Protein AF-A0AAE1HV75-F1 (afdb_monomer_lite)

Sequence (168 aa):
MDRHIIEKNRYYFLRRKKLTLSFGLISLTLLKSHFPDRKVWIKHWIARRRMQGAHHNLFMELQLEDPMKYRRCLRMNSELFETLVNKVTPLIVKKDTHLRKAISPAERLDRFSFPIYCDEGFPLSQEVLIPYPKDLVRGRVDRRIFNYRLSRPRRCSKNAFGVMANRF

pLDDT: mean 74.05, std 10.38, range [47.38, 88.81]

Structure (mmCIF, N/CA/C/O backbone):
data_AF-A0AAE1HV75-F1
#
_entry.id   AF-A0AAE1HV75-F1
#
loop_
_atom_site.group_PDB
_atom_site.id
_atom_site.type_symbol
_atom_site.label_atom_id
_atom_site.label_alt_id
_atom_site.label_comp_id
_atom_site.label_asym_id
_atom_site.label_entity_id
_atom_site.label_seq_id
_atom_site.pdbx_PDB_ins_code
_atom_site.Cartn_x
_atom_site.Cartn_y
_atom_site.Cartn_z
_atom_site.occupancy
_atom_site.B_iso_or_equiv
_atom_site.auth_seq_id
_atom_site.auth_comp_id
_atom_site.auth_asym_id
_atom_site.auth_atom_id
_atom_site.pdbx_PDB_model_num
ATOM 1 N N . MET A 1 1 ? 46.818 1.874 -68.702 1.00 56.59 1 MET A N 1
ATOM 2 C CA . MET A 1 1 ? 45.487 1.222 -68.697 1.00 56.59 1 MET A CA 1
ATOM 3 C C . MET A 1 1 ? 45.065 0.770 -67.288 1.00 56.59 1 MET A C 1
ATOM 5 O O . MET A 1 1 ? 43.891 0.506 -67.065 1.00 56.59 1 MET A O 1
ATOM 9 N N . ASP A 1 2 ? 45.978 0.783 -66.306 1.00 63.28 2 ASP A N 1
ATOM 10 C CA . ASP A 1 2 ? 45.787 0.132 -64.997 1.00 63.28 2 ASP A CA 1
ATOM 11 C C . ASP A 1 2 ? 45.088 0.958 -63.909 1.00 63.28 2 ASP A C 1
ATOM 13 O O . ASP A 1 2 ? 44.453 0.388 -63.021 1.00 63.28 2 ASP A O 1
ATOM 17 N N . ARG A 1 3 ? 45.125 2.300 -63.967 1.00 62.97 3 ARG A N 1
ATOM 18 C CA . ARG A 1 3 ? 44.500 3.147 -62.924 1.00 62.97 3 ARG A CA 1
ATOM 19 C C . ARG A 1 3 ? 42.986 2.941 -62.811 1.00 62.97 3 ARG A C 1
ATOM 21 O O . ARG A 1 3 ? 42.457 2.875 -61.706 1.00 62.97 3 ARG A O 1
ATOM 28 N N . HIS A 1 4 ? 42.316 2.741 -63.942 1.00 67.62 4 HIS A N 1
ATOM 29 C CA . HIS A 1 4 ? 40.873 2.509 -63.987 1.00 67.62 4 HIS A CA 1
ATOM 30 C C . HIS A 1 4 ? 40.480 1.136 -63.405 1.00 67.62 4 HIS A C 1
ATOM 32 O O . HIS A 1 4 ? 39.425 0.989 -62.789 1.00 67.62 4 HIS A O 1
ATOM 38 N N . ILE A 1 5 ? 4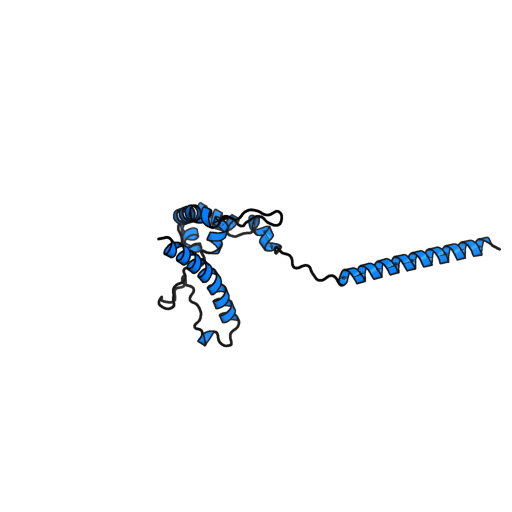1.339 0.120 -63.552 1.00 70.56 5 ILE A N 1
ATOM 39 C CA . ILE A 1 5 ? 41.114 -1.224 -62.996 1.00 70.56 5 ILE A CA 1
ATOM 40 C C . ILE A 1 5 ? 41.275 -1.196 -61.470 1.00 70.56 5 ILE A C 1
ATOM 42 O O . ILE A 1 5 ? 40.456 -1.767 -60.750 1.00 70.56 5 ILE A O 1
ATOM 46 N N . ILE A 1 6 ? 42.280 -0.473 -60.965 1.00 71.50 6 ILE A N 1
ATOM 47 C CA . ILE A 1 6 ? 42.537 -0.328 -59.526 1.00 71.50 6 ILE A CA 1
ATOM 48 C C . ILE A 1 6 ? 41.390 0.421 -58.830 1.00 71.50 6 ILE A C 1
ATOM 50 O O . ILE A 1 6 ? 40.912 -0.029 -57.786 1.00 71.50 6 ILE A O 1
ATOM 54 N N . GLU A 1 7 ? 40.895 1.519 -59.409 1.00 76.06 7 GLU A N 1
ATOM 55 C CA . GLU A 1 7 ? 39.743 2.245 -58.855 1.00 76.06 7 GLU A CA 1
ATOM 56 C C . GLU A 1 7 ? 38.466 1.407 -58.868 1.00 76.06 7 GLU A C 1
ATOM 58 O O . GLU A 1 7 ? 37.745 1.357 -57.868 1.00 76.06 7 GLU A O 1
ATOM 63 N N . LYS A 1 8 ? 38.221 0.678 -59.960 1.00 76.00 8 LYS A N 1
ATOM 64 C CA . LYS A 1 8 ? 37.074 -0.223 -60.084 1.00 76.00 8 LYS A CA 1
ATOM 65 C C . LYS A 1 8 ? 37.143 -1.360 -59.054 1.00 76.00 8 LYS A C 1
ATOM 67 O O . LYS A 1 8 ? 36.150 -1.635 -58.379 1.00 76.00 8 LYS A O 1
ATOM 72 N N . ASN A 1 9 ? 38.319 -1.944 -58.824 1.00 74.75 9 ASN A N 1
ATOM 73 C CA . ASN A 1 9 ? 38.533 -2.951 -57.778 1.00 74.75 9 ASN A CA 1
ATOM 74 C C . ASN A 1 9 ? 38.350 -2.377 -56.364 1.00 74.75 9 ASN A C 1
ATOM 76 O O . ASN A 1 9 ? 37.713 -3.010 -55.518 1.00 74.75 9 ASN A O 1
ATOM 80 N N . ARG A 1 10 ? 38.827 -1.152 -56.107 1.00 75.12 10 ARG A N 1
ATOM 81 C CA . ARG A 1 10 ? 38.618 -0.444 -54.832 1.00 75.12 10 ARG A CA 1
ATOM 82 C C . ARG A 1 10 ? 37.135 -0.147 -54.591 1.00 75.12 10 ARG A C 1
ATOM 84 O O . ARG A 1 10 ? 36.651 -0.337 -53.475 1.00 75.12 10 ARG A O 1
ATOM 91 N N . TYR A 1 11 ? 36.403 0.244 -55.632 1.00 79.00 11 TYR A N 1
ATOM 92 C CA . TYR A 1 11 ? 34.954 0.440 -55.592 1.00 79.00 11 TYR A CA 1
ATOM 93 C C . TYR A 1 11 ? 34.211 -0.859 -55.243 1.00 79.00 11 TYR A C 1
ATOM 95 O O . TYR A 1 11 ? 33.408 -0.873 -54.305 1.00 79.00 11 TYR A O 1
ATOM 103 N N . TYR A 1 12 ? 34.513 -1.974 -55.920 1.00 78.12 12 TYR A N 1
ATOM 104 C CA . TYR A 1 12 ? 33.886 -3.268 -55.620 1.00 78.12 12 TYR A CA 1
ATOM 105 C C . TYR A 1 12 ? 34.234 -3.782 -54.217 1.00 78.12 12 TYR A C 1
ATOM 107 O O . TYR A 1 12 ? 33.363 -4.311 -53.521 1.00 78.12 12 TYR A O 1
ATOM 115 N N . PHE A 1 13 ? 35.466 -3.566 -53.754 1.00 79.81 13 PHE A N 1
ATOM 116 C CA . PHE A 1 13 ? 35.891 -3.914 -52.399 1.00 79.81 13 PHE A CA 1
ATOM 117 C C . PHE A 1 13 ? 35.137 -3.114 -51.325 1.00 79.81 13 PHE A C 1
ATOM 119 O O . PHE A 1 13 ? 34.623 -3.687 -50.360 1.00 79.81 13 PHE A O 1
ATOM 126 N N . LEU A 1 14 ? 35.001 -1.797 -51.513 1.00 76.88 14 LEU A N 1
ATOM 127 C CA . LEU A 1 14 ? 34.231 -0.928 -50.617 1.00 76.88 14 LEU A CA 1
ATOM 128 C C . LEU A 1 14 ? 32.737 -1.288 -50.618 1.00 76.88 14 LEU A C 1
ATOM 130 O O . LEU A 1 14 ? 32.114 -1.308 -49.556 1.00 76.88 14 LEU A O 1
ATOM 134 N N . ARG A 1 15 ? 32.162 -1.633 -51.778 1.00 78.31 15 ARG A N 1
ATOM 135 C CA . ARG A 1 15 ? 30.768 -2.092 -51.896 1.00 78.31 15 ARG A CA 1
ATOM 136 C C . ARG A 1 15 ? 30.538 -3.409 -51.150 1.00 78.31 15 ARG A C 1
ATOM 138 O O . ARG A 1 15 ? 29.561 -3.514 -50.414 1.00 78.31 15 ARG A O 1
ATOM 145 N N . ARG A 1 16 ? 31.456 -4.378 -51.263 1.00 77.19 16 ARG A N 1
ATOM 146 C CA . ARG A 1 16 ? 31.383 -5.660 -50.539 1.00 77.19 16 ARG A CA 1
ATOM 147 C C . ARG A 1 16 ? 31.492 -5.468 -49.024 1.00 77.19 16 ARG A C 1
ATOM 149 O O . ARG A 1 16 ? 30.685 -6.042 -48.304 1.00 77.19 16 ARG A O 1
ATOM 156 N N . LYS A 1 17 ? 32.393 -4.597 -48.544 1.00 76.88 17 LYS A N 1
ATOM 157 C CA . LYS A 1 17 ? 32.494 -4.240 -47.113 1.00 76.88 17 LYS A CA 1
ATOM 158 C C . LYS A 1 17 ? 31.221 -3.581 -46.569 1.00 76.88 17 LYS A C 1
ATOM 160 O O . LYS A 1 17 ? 30.788 -3.900 -45.464 1.00 76.88 17 LYS A O 1
ATOM 165 N N . LYS A 1 18 ? 30.594 -2.686 -47.342 1.00 80.06 18 LYS A N 1
ATOM 166 C CA . LYS A 1 18 ? 29.307 -2.066 -46.975 1.00 80.06 18 LYS A CA 1
ATOM 167 C C . LYS A 1 18 ? 28.161 -3.086 -46.951 1.00 80.06 18 LYS A C 1
ATOM 169 O O . LYS A 1 18 ? 27.320 -3.039 -46.056 1.00 80.06 18 LYS A O 1
ATOM 174 N N . LEU A 1 19 ? 28.149 -4.037 -47.886 1.00 80.25 19 LEU A N 1
ATOM 175 C CA . LEU A 1 19 ? 27.172 -5.133 -47.921 1.00 80.25 19 LEU A CA 1
ATOM 176 C C . LEU A 1 19 ? 27.327 -6.084 -46.727 1.00 80.25 19 LEU A C 1
ATOM 178 O O . LEU A 1 19 ? 26.338 -6.429 -46.093 1.00 80.25 19 LEU A O 1
ATOM 182 N N . THR A 1 20 ? 28.553 -6.451 -46.352 1.00 80.44 20 THR A N 1
ATOM 183 C CA . THR A 1 20 ? 28.782 -7.299 -45.170 1.00 80.44 20 THR A CA 1
ATOM 184 C C . THR A 1 20 ? 28.429 -6.582 -43.867 1.00 80.44 20 THR A C 1
ATOM 186 O O . THR A 1 20 ? 27.860 -7.197 -42.971 1.00 80.44 20 THR A O 1
ATOM 189 N N . LEU A 1 21 ? 28.710 -5.275 -43.765 1.00 84.94 21 LEU A N 1
ATOM 190 C CA . LEU A 1 21 ? 28.315 -4.458 -42.610 1.00 84.94 21 LEU A CA 1
ATOM 191 C C . LEU A 1 21 ? 26.793 -4.329 -42.492 1.00 84.94 21 LEU A C 1
ATOM 193 O O . LEU A 1 21 ? 26.246 -4.510 -41.408 1.00 84.94 21 LEU A O 1
ATOM 197 N 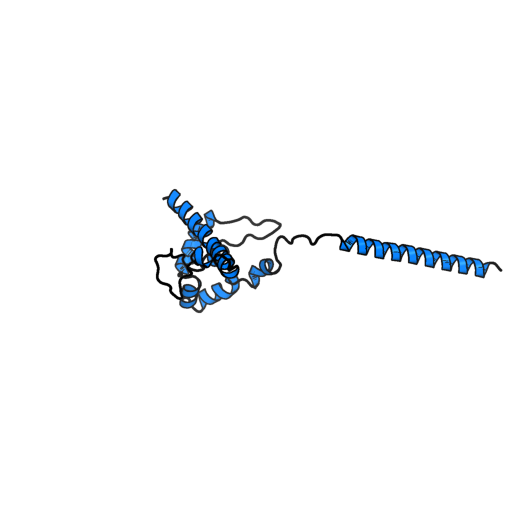N . SER A 1 22 ? 26.102 -4.052 -43.600 1.00 83.12 22 SER A N 1
ATOM 198 C CA . SER A 1 22 ? 24.635 -3.962 -43.610 1.00 83.12 22 SER A CA 1
ATOM 199 C C . SER A 1 22 ? 23.973 -5.306 -43.308 1.00 83.12 22 SER A C 1
ATOM 201 O O . SER A 1 22 ? 23.056 -5.346 -42.493 1.00 83.12 22 SER A O 1
ATOM 203 N N . PHE A 1 23 ? 24.480 -6.412 -43.858 1.00 88.69 23 PHE A N 1
ATOM 204 C CA . PHE A 1 23 ? 24.009 -7.755 -43.514 1.00 88.69 23 PHE A CA 1
ATOM 205 C C . PHE A 1 23 ? 24.226 -8.075 -42.028 1.00 88.69 23 PHE A C 1
ATOM 207 O O . PHE A 1 23 ? 23.319 -8.577 -41.371 1.00 88.69 23 PHE A O 1
ATOM 214 N N . GLY A 1 24 ? 25.383 -7.708 -41.467 1.00 85.06 24 GLY A N 1
ATOM 215 C CA . GLY A 1 24 ? 25.659 -7.845 -40.036 1.00 85.06 24 GLY A CA 1
ATOM 216 C C . GLY A 1 24 ? 24.675 -7.060 -39.162 1.00 85.06 24 GLY A C 1
ATOM 217 O O . GLY A 1 24 ? 24.154 -7.607 -38.194 1.00 85.06 24 GLY A O 1
ATOM 218 N N . LEU A 1 25 ? 24.355 -5.814 -39.528 1.00 84.50 25 LEU A N 1
ATOM 219 C CA . LEU A 1 25 ? 23.366 -4.986 -38.823 1.00 84.50 25 LEU A CA 1
ATOM 220 C C . LEU A 1 25 ? 21.949 -5.577 -38.896 1.00 84.50 25 LEU A C 1
ATOM 222 O O . LEU A 1 25 ? 21.236 -5.612 -37.890 1.00 84.50 25 LEU A O 1
ATOM 226 N N . ILE A 1 26 ? 21.547 -6.086 -40.063 1.00 85.00 26 ILE A N 1
ATOM 227 C CA . ILE A 1 26 ? 20.255 -6.761 -40.247 1.00 85.00 26 ILE A CA 1
ATOM 228 C C . ILE A 1 26 ? 20.206 -8.043 -39.404 1.00 85.00 26 ILE A C 1
ATOM 230 O O . ILE A 1 26 ? 19.250 -8.270 -38.670 1.00 85.00 26 ILE A O 1
ATOM 234 N N . SER A 1 27 ? 21.270 -8.845 -39.404 1.00 80.38 27 SER A N 1
ATOM 235 C CA . SER A 1 27 ? 21.332 -10.069 -38.602 1.00 80.38 27 SER A CA 1
ATOM 236 C C . SER A 1 27 ? 21.290 -9.779 -37.095 1.00 80.38 27 SER A C 1
ATOM 238 O O . SER A 1 27 ? 20.639 -10.509 -36.351 1.00 80.38 27 SER A O 1
ATOM 240 N N . LEU A 1 28 ? 21.925 -8.693 -36.636 1.00 79.25 28 LEU A N 1
ATO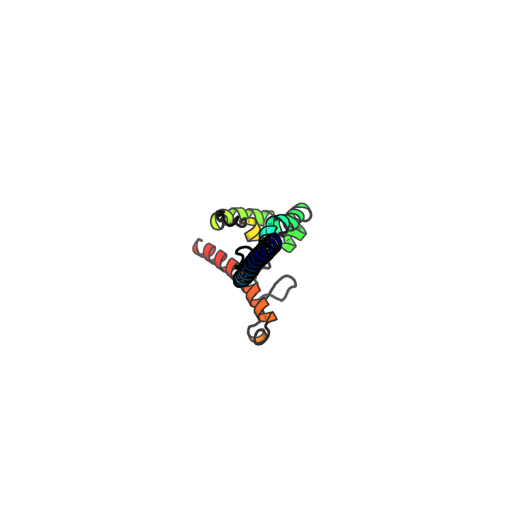M 241 C CA . LEU A 1 28 ? 21.924 -8.280 -35.227 1.00 79.25 28 LEU A CA 1
ATOM 242 C C . LEU A 1 28 ? 20.545 -7.783 -34.765 1.00 79.25 28 LEU A C 1
ATOM 244 O O . LEU A 1 28 ? 20.126 -8.048 -33.637 1.00 79.25 28 LEU A O 1
ATOM 248 N N . THR A 1 29 ? 19.834 -7.058 -35.631 1.00 78.50 29 THR A N 1
ATOM 249 C CA . THR A 1 29 ? 18.472 -6.575 -35.349 1.00 78.50 29 THR A CA 1
ATOM 250 C C . THR A 1 29 ? 17.461 -7.722 -35.319 1.00 78.50 29 THR A C 1
ATOM 252 O O . THR A 1 29 ? 16.636 -7.759 -34.406 1.00 78.50 29 THR A O 1
ATOM 255 N N . LEU A 1 30 ? 17.593 -8.704 -36.219 1.00 78.62 30 LEU A N 1
ATOM 256 C CA . LEU A 1 30 ? 16.805 -9.944 -36.205 1.00 78.62 30 LEU A CA 1
ATOM 257 C C . LEU A 1 30 ? 17.068 -10.794 -34.951 1.00 78.62 30 LEU A C 1
ATOM 259 O O . LEU A 1 30 ? 16.137 -11.322 -34.350 1.00 78.62 30 LEU A O 1
ATOM 263 N N . LEU A 1 31 ? 18.321 -10.882 -34.492 1.00 72.12 31 LEU A N 1
ATOM 264 C CA . LEU A 1 31 ? 18.658 -11.576 -33.242 1.00 72.12 31 LEU A CA 1
ATOM 265 C C . LEU A 1 31 ? 18.062 -10.878 -32.012 1.00 72.12 31 LEU A C 1
ATOM 267 O O . LEU A 1 31 ? 17.651 -11.534 -31.056 1.00 72.12 31 LEU A O 1
ATOM 271 N N . LYS A 1 32 ? 17.981 -9.542 -32.033 1.00 65.00 32 LYS A N 1
ATOM 272 C CA . LYS A 1 32 ? 17.442 -8.755 -30.919 1.00 65.00 32 LYS A CA 1
ATOM 273 C C . LYS A 1 32 ? 15.917 -8.856 -30.793 1.00 65.00 32 LYS A C 1
ATOM 275 O O . LYS A 1 32 ? 15.416 -8.750 -29.675 1.00 65.00 32 LYS A O 1
ATOM 280 N N . SER A 1 33 ? 15.185 -9.093 -31.886 1.00 61.19 33 SER A N 1
ATOM 281 C CA . SER A 1 33 ? 13.718 -9.227 -31.849 1.00 61.19 33 SER A CA 1
ATOM 282 C C . SER A 1 33 ? 13.239 -10.521 -31.184 1.00 61.19 33 SER A C 1
ATOM 284 O O . SER A 1 33 ? 12.077 -10.611 -30.802 1.00 61.19 33 SER A O 1
ATOM 286 N N . HIS A 1 34 ? 14.119 -11.516 -31.034 1.00 58.59 34 HIS A N 1
ATOM 287 C CA . HIS A 1 34 ? 13.786 -12.819 -30.459 1.00 58.59 34 HIS A CA 1
ATOM 288 C C . HIS A 1 34 ? 13.987 -12.914 -28.939 1.00 58.59 34 HIS A C 1
ATOM 290 O O . HIS A 1 34 ? 13.696 -13.961 -28.356 1.00 58.59 34 HIS A O 1
ATOM 296 N N . PHE A 1 35 ? 14.457 -11.853 -28.268 1.00 57.41 35 PHE A N 1
ATOM 297 C CA . PHE A 1 35 ? 14.523 -11.862 -26.808 1.00 57.41 35 PHE A CA 1
ATOM 298 C C . PHE A 1 35 ? 13.124 -11.636 -26.224 1.00 57.41 35 PHE A C 1
ATOM 300 O O . PHE A 1 35 ? 12.544 -10.575 -26.452 1.00 57.41 35 PHE A O 1
ATOM 307 N N . PRO A 1 36 ? 12.577 -12.591 -25.451 1.00 63.56 36 PRO A N 1
ATOM 308 C CA . PRO A 1 36 ? 11.274 -12.417 -24.830 1.00 63.56 36 PRO A CA 1
ATOM 309 C C . PRO A 1 36 ? 11.295 -11.210 -23.891 1.00 63.56 36 PRO A C 1
ATOM 311 O O . PRO A 1 36 ? 12.264 -11.008 -23.148 1.00 63.56 36 PRO A O 1
ATOM 314 N N . ASP A 1 37 ? 10.205 -10.438 -23.897 1.00 67.94 37 ASP A N 1
ATOM 315 C CA . ASP A 1 37 ? 10.018 -9.314 -22.985 1.00 67.94 37 ASP A CA 1
ATOM 316 C C . ASP A 1 37 ? 10.280 -9.769 -21.550 1.00 67.94 37 ASP A C 1
ATOM 318 O O . ASP A 1 37 ? 9.557 -10.593 -20.973 1.00 67.94 37 ASP A O 1
ATOM 322 N N . ARG A 1 38 ? 11.350 -9.239 -20.950 1.00 65.50 38 ARG A N 1
ATOM 323 C CA . ARG A 1 38 ? 11.682 -9.561 -19.566 1.00 65.50 38 ARG A CA 1
ATOM 324 C C . ARG A 1 38 ? 10.514 -9.113 -18.694 1.00 65.50 38 ARG A C 1
ATOM 326 O O . ARG A 1 38 ? 10.150 -7.936 -18.676 1.00 65.50 38 ARG A O 1
ATOM 333 N N . LYS A 1 39 ? 9.925 -10.048 -17.940 1.00 71.75 39 LYS A N 1
ATOM 334 C CA . LYS A 1 39 ? 8.862 -9.740 -16.974 1.00 71.75 39 LYS A CA 1
ATOM 335 C C . LYS A 1 39 ? 9.399 -8.729 -15.961 1.00 71.75 39 LYS A C 1
ATOM 337 O O . LYS A 1 39 ? 10.162 -9.079 -15.066 1.00 71.75 39 LYS A O 1
ATOM 342 N N . VAL A 1 40 ? 8.996 -7.469 -16.106 1.00 74.44 40 VAL A N 1
ATOM 343 C CA . VAL A 1 40 ? 9.412 -6.400 -15.194 1.00 74.44 40 VAL A CA 1
ATOM 344 C C . VAL A 1 40 ? 8.909 -6.713 -13.780 1.00 74.44 40 VAL A C 1
ATOM 346 O O . VAL A 1 40 ? 7.700 -6.852 -13.571 1.00 74.44 40 VAL A O 1
ATOM 349 N N . TRP A 1 41 ? 9.837 -6.811 -12.820 1.00 71.88 41 TRP A N 1
ATOM 350 C CA . TRP A 1 41 ? 9.562 -7.135 -11.410 1.00 71.88 41 TRP A CA 1
ATOM 351 C C . TRP A 1 41 ? 8.663 -6.092 -10.729 1.00 71.88 41 TRP A C 1
ATOM 353 O O . TRP A 1 41 ? 7.772 -6.436 -9.952 1.00 71.88 41 TRP A O 1
ATOM 363 N N . ILE A 1 42 ? 8.856 -4.808 -11.053 1.00 75.06 42 ILE A N 1
ATOM 364 C CA . ILE A 1 42 ? 8.025 -3.692 -10.582 1.00 75.06 42 ILE A CA 1
ATOM 365 C C . ILE A 1 42 ? 7.376 -3.030 -11.787 1.00 75.06 42 ILE A C 1
ATOM 367 O O . ILE A 1 42 ? 8.053 -2.504 -12.661 1.00 75.06 42 ILE A O 1
ATOM 371 N N . LYS A 1 43 ? 6.046 -3.004 -11.828 1.00 82.12 43 LYS A N 1
ATOM 372 C CA . LYS A 1 43 ? 5.330 -2.242 -12.855 1.00 82.12 43 LYS A CA 1
ATOM 373 C C . LYS A 1 43 ? 5.602 -0.744 -12.673 1.00 82.12 43 LYS A C 1
ATOM 375 O O . LYS A 1 43 ? 5.582 -0.262 -11.545 1.00 82.12 43 LYS A O 1
ATOM 380 N N . HIS A 1 44 ? 5.787 -0.003 -13.765 1.00 81.81 44 HIS A N 1
ATOM 381 C CA . HIS A 1 44 ? 6.124 1.429 -13.742 1.00 81.81 44 HIS A CA 1
ATOM 382 C C . HIS A 1 44 ? 5.209 2.271 -12.832 1.00 81.81 44 HIS A C 1
ATOM 384 O O . HIS A 1 44 ? 5.689 3.103 -12.070 1.00 81.81 44 HIS A O 1
ATOM 390 N N . TRP A 1 45 ? 3.899 2.006 -12.827 1.00 79.06 45 TRP A N 1
ATOM 391 C CA . TRP A 1 45 ? 2.956 2.715 -11.953 1.00 79.06 45 TRP A CA 1
ATOM 392 C C . TRP A 1 45 ? 3.167 2.417 -10.455 1.00 79.06 45 TRP A C 1
ATOM 394 O O . TRP A 1 45 ? 2.966 3.295 -9.625 1.00 79.06 45 TRP A O 1
ATOM 404 N N . ILE A 1 46 ? 3.637 1.214 -10.095 1.00 77.81 46 ILE A N 1
ATOM 405 C CA . ILE A 1 46 ? 3.993 0.857 -8.709 1.00 77.81 46 ILE A CA 1
ATOM 406 C C . ILE A 1 46 ? 5.274 1.583 -8.291 1.00 77.81 46 ILE A C 1
ATOM 408 O O . ILE A 1 46 ? 5.398 1.974 -7.133 1.00 77.81 46 ILE A O 1
ATOM 412 N N . ALA A 1 47 ? 6.219 1.783 -9.213 1.00 80.19 47 ALA A N 1
ATOM 413 C CA . ALA A 1 47 ? 7.433 2.551 -8.935 1.00 80.19 47 ALA A CA 1
ATOM 414 C C . ALA A 1 47 ? 7.110 4.022 -8.609 1.00 80.19 47 ALA A C 1
ATOM 416 O O . ALA A 1 47 ? 7.737 4.607 -7.731 1.00 80.19 47 ALA A O 1
ATOM 417 N N . ARG A 1 48 ? 6.067 4.588 -9.236 1.00 83.75 48 ARG A N 1
ATOM 418 C CA . ARG A 1 48 ? 5.581 5.955 -8.976 1.00 83.75 48 ARG A CA 1
ATOM 419 C C . ARG A 1 48 ? 4.706 6.097 -7.723 1.00 83.75 48 ARG A C 1
ATOM 421 O O . ARG A 1 48 ? 4.252 7.202 -7.440 1.00 83.75 48 ARG A O 1
ATOM 428 N N . ARG A 1 49 ? 4.491 5.035 -6.931 1.00 83.00 49 ARG A N 1
ATOM 429 C CA . ARG A 1 49 ? 3.573 5.045 -5.769 1.00 83.00 49 ARG A CA 1
ATOM 430 C C . ARG A 1 49 ? 3.876 6.113 -4.713 1.00 83.00 49 ARG A C 1
ATOM 432 O O . ARG A 1 49 ? 2.971 6.527 -4.009 1.00 83.00 49 ARG A O 1
ATOM 439 N N . ARG A 1 50 ? 5.131 6.554 -4.590 1.00 80.19 50 ARG A N 1
ATOM 440 C CA . ARG A 1 50 ? 5.506 7.605 -3.631 1.00 80.19 50 ARG A CA 1
ATOM 441 C C . ARG A 1 50 ? 4.999 8.987 -4.053 1.00 80.19 50 ARG A C 1
ATOM 443 O O . ARG A 1 50 ? 4.701 9.794 -3.196 1.00 80.19 50 ARG A O 1
ATOM 450 N N . MET A 1 51 ? 4.911 9.229 -5.361 1.00 79.75 51 MET A N 1
ATOM 451 C CA . MET A 1 51 ? 4.484 10.510 -5.938 1.00 79.75 51 MET A CA 1
ATOM 452 C C . MET A 1 51 ? 2.999 10.517 -6.319 1.00 79.75 51 MET A C 1
ATOM 454 O O . MET A 1 51 ? 2.380 11.567 -6.397 1.00 79.75 51 MET A O 1
ATOM 458 N N . GLN A 1 52 ? 2.444 9.349 -6.655 1.00 79.00 52 GLN A N 1
ATOM 459 C CA . GLN A 1 52 ? 1.096 9.204 -7.225 1.00 79.00 52 GLN A CA 1
ATOM 460 C C . GLN A 1 52 ? 0.199 8.261 -6.409 1.00 79.00 52 GLN A C 1
ATOM 462 O O . GLN A 1 52 ? -0.871 7.867 -6.865 1.00 79.00 52 GLN A O 1
ATOM 467 N N . GLY A 1 53 ? 0.656 7.801 -5.244 1.00 77.69 53 GLY A N 1
ATOM 468 C CA . GLY A 1 53 ? -0.099 6.874 -4.409 1.00 77.69 53 GLY A CA 1
ATOM 469 C C . GLY A 1 53 ? -1.116 7.596 -3.537 1.00 77.69 53 GLY A C 1
ATOM 470 O O . GLY A 1 53 ? -0.825 8.651 -2.986 1.00 77.69 53 GLY A O 1
ATOM 471 N N . ALA A 1 54 ? -2.280 6.972 -3.344 1.00 74.94 54 ALA A N 1
ATOM 472 C CA . ALA A 1 54 ? -3.347 7.514 -2.504 1.00 74.94 54 ALA A CA 1
ATOM 473 C C . ALA A 1 54 ? -2.892 7.822 -1.067 1.00 74.94 54 ALA A C 1
ATOM 475 O O . ALA A 1 54 ? -3.318 8.822 -0.517 1.00 74.94 54 ALA A O 1
ATOM 476 N N . HIS A 1 55 ? -1.994 7.014 -0.489 1.00 77.31 55 HIS A N 1
ATOM 477 C CA . HIS A 1 55 ? -1.453 7.266 0.852 1.00 77.31 55 HIS A CA 1
ATOM 478 C C . HIS A 1 55 ? -0.721 8.604 0.945 1.00 77.31 55 HIS A C 1
ATOM 480 O O . HIS A 1 55 ? -1.076 9.437 1.763 1.00 77.31 55 HIS A O 1
ATOM 486 N N . HIS A 1 56 ? 0.268 8.822 0.077 1.00 77.44 56 HIS A N 1
ATOM 487 C CA . HIS A 1 56 ? 1.146 9.989 0.162 1.00 77.44 56 HIS A CA 1
ATOM 488 C C . HIS A 1 56 ? 0.486 11.288 -0.320 1.00 77.44 56 HIS A C 1
ATOM 490 O O . HIS A 1 56 ? 0.968 12.353 0.040 1.00 77.44 56 HIS A O 1
ATOM 496 N N . ASN A 1 57 ? -0.588 11.191 -1.110 1.00 83.19 57 ASN A N 1
ATOM 497 C CA . ASN A 1 57 ? -1.305 12.350 -1.637 1.00 83.19 57 ASN A CA 1
ATOM 498 C C . ASN A 1 57 ? -2.638 12.503 -0.888 1.00 83.19 57 ASN A C 1
ATOM 500 O O . ASN A 1 57 ? -2.735 13.224 0.096 1.00 83.19 57 ASN A O 1
ATOM 504 N N . LEU A 1 58 ? -3.637 11.712 -1.286 1.00 79.81 58 LEU A N 1
ATOM 505 C CA . LEU A 1 58 ? -5.017 11.842 -0.824 1.00 79.81 58 LEU A CA 1
ATOM 506 C C . LEU A 1 58 ? -5.188 11.648 0.690 1.00 79.81 58 LEU A C 1
ATOM 508 O O . LEU A 1 58 ? -5.922 12.402 1.313 1.00 79.81 58 LEU A O 1
ATOM 512 N N . PHE A 1 59 ? -4.580 10.627 1.297 1.00 79.31 59 PHE A N 1
ATOM 513 C CA . PHE A 1 59 ? -4.826 10.333 2.713 1.00 79.31 59 PHE A CA 1
ATOM 514 C C . PHE A 1 59 ? -4.114 11.303 3.653 1.00 79.31 59 PHE A C 1
ATOM 516 O O . PHE A 1 59 ? -4.702 11.663 4.668 1.00 79.31 59 PHE A O 1
ATOM 523 N N . MET A 1 60 ? -2.918 11.778 3.296 1.00 80.25 60 MET A N 1
ATOM 524 C CA . MET A 1 60 ? -2.240 12.842 4.045 1.00 80.25 60 MET A CA 1
ATOM 525 C C . MET A 1 60 ? -3.018 14.161 3.977 1.00 80.25 60 MET A C 1
ATOM 527 O O . MET A 1 60 ? -3.217 14.801 5.005 1.00 80.25 60 MET A O 1
ATOM 531 N N . GLU A 1 61 ? -3.502 14.540 2.790 1.00 83.69 61 GLU A N 1
ATOM 532 C CA . GLU A 1 61 ? -4.329 15.741 2.605 1.00 83.69 61 GLU A CA 1
ATOM 533 C C . GLU A 1 61 ? -5.644 15.634 3.388 1.00 83.69 61 GLU A C 1
ATOM 535 O O . GLU A 1 61 ? -5.981 16.522 4.165 1.00 83.69 61 GLU A O 1
ATOM 540 N N . LEU A 1 62 ? -6.348 14.500 3.279 1.00 82.44 62 LEU A N 1
ATOM 541 C CA . LEU A 1 62 ? -7.596 14.271 4.012 1.00 82.44 62 LEU A CA 1
ATOM 542 C C . LEU A 1 62 ? -7.401 14.259 5.531 1.00 82.44 62 LEU A C 1
ATOM 544 O O . LEU A 1 62 ? -8.292 14.699 6.249 1.00 82.44 62 LEU A O 1
ATOM 548 N N . GLN A 1 63 ? -6.269 13.761 6.034 1.00 81.81 63 GLN A N 1
ATOM 549 C CA . GLN A 1 63 ? -5.989 13.770 7.471 1.00 81.81 63 GLN A CA 1
ATOM 550 C C . GLN A 1 63 ? -5.872 15.201 8.021 1.00 81.81 63 GLN A C 1
ATOM 552 O O . GLN A 1 63 ? -6.238 15.430 9.173 1.00 81.81 63 GLN A O 1
ATOM 557 N N . LEU A 1 64 ? -5.386 16.144 7.209 1.00 82.25 64 LEU A N 1
ATOM 558 C CA . LEU A 1 64 ? -5.185 17.542 7.595 1.00 82.25 64 LEU A CA 1
ATOM 559 C C . LEU A 1 64 ? -6.422 18.414 7.342 1.00 82.25 64 LEU A C 1
ATOM 561 O O . LEU A 1 64 ? -6.762 19.237 8.186 1.00 82.25 64 LEU A O 1
ATOM 565 N N . GLU A 1 65 ? -7.088 18.245 6.199 1.00 85.19 65 GLU A N 1
ATOM 566 C CA . GLU A 1 65 ? -8.187 19.121 5.774 1.00 85.19 65 GLU A CA 1
ATOM 567 C C . GLU A 1 65 ? -9.566 18.657 6.261 1.00 85.19 65 GLU A C 1
ATOM 569 O O . GLU A 1 65 ? -10.403 19.486 6.615 1.00 85.19 65 GLU A O 1
ATOM 574 N N . ASP A 1 66 ? -9.832 17.345 6.271 1.00 83.31 66 ASP A N 1
ATOM 575 C CA . ASP A 1 66 ? -11.156 16.802 6.600 1.00 83.31 66 ASP A CA 1
ATOM 576 C C . ASP A 1 66 ? -11.062 15.422 7.286 1.00 83.31 66 ASP A C 1
ATOM 578 O O . ASP A 1 66 ? -11.219 14.365 6.649 1.00 83.31 66 ASP A O 1
ATOM 582 N N . PRO A 1 67 ? -10.879 15.410 8.620 1.00 81.19 67 PRO A N 1
ATOM 583 C CA . PRO A 1 67 ? -10.812 14.182 9.408 1.00 81.19 67 PRO A CA 1
ATOM 584 C C . PRO A 1 67 ? -12.069 13.307 9.293 1.00 81.19 67 PRO A C 1
ATOM 586 O O . PRO A 1 67 ? -11.996 12.083 9.430 1.00 81.19 67 PRO A O 1
ATOM 589 N N . MET A 1 68 ? -13.236 13.897 9.008 1.00 75.12 68 MET A N 1
ATOM 590 C CA . MET A 1 68 ? -14.491 13.154 8.864 1.00 75.12 68 MET A CA 1
ATOM 591 C C . MET A 1 68 ? -14.536 12.396 7.540 1.00 75.12 68 MET A C 1
ATOM 593 O O . MET A 1 68 ? -14.980 11.244 7.487 1.00 75.12 68 MET A O 1
ATOM 597 N N . LYS A 1 69 ? -14.021 12.995 6.467 1.00 75.06 69 LYS A N 1
ATOM 598 C CA . LYS A 1 69 ? -13.873 12.337 5.168 1.00 75.06 69 LYS A CA 1
ATOM 599 C C . LYS A 1 69 ? -12.743 11.315 5.177 1.00 75.06 69 LYS A C 1
ATOM 601 O O . LYS A 1 69 ? -12.940 10.225 4.641 1.00 75.06 69 LYS A O 1
ATOM 606 N N . TYR A 1 70 ? -11.640 11.586 5.878 1.00 75.19 70 TYR A N 1
ATOM 607 C CA . TYR A 1 70 ? -10.619 10.580 6.189 1.00 75.19 70 TYR A CA 1
ATOM 608 C C . TYR A 1 70 ? -11.242 9.363 6.890 1.00 75.19 70 TYR A C 1
ATOM 610 O O . TYR A 1 70 ? -11.115 8.229 6.414 1.00 75.19 70 TYR A O 1
ATOM 618 N N . ARG A 1 71 ? -12.026 9.601 7.953 1.00 72.62 71 ARG A N 1
ATOM 619 C CA . ARG A 1 71 ? -12.753 8.555 8.683 1.00 72.62 71 ARG A CA 1
ATOM 620 C C . ARG A 1 71 ? -13.741 7.812 7.793 1.00 72.62 71 ARG A C 1
ATOM 622 O O . ARG A 1 71 ? -13.876 6.605 7.940 1.00 72.62 71 ARG A O 1
ATOM 629 N N . ARG A 1 72 ? -14.415 8.474 6.854 1.00 69.81 72 ARG A N 1
ATOM 630 C CA . ARG A 1 72 ? -15.323 7.809 5.905 1.00 69.81 72 ARG A CA 1
ATOM 631 C C . ARG A 1 72 ? -14.565 6.931 4.903 1.00 69.81 72 ARG A C 1
ATOM 633 O O . ARG A 1 72 ? -15.019 5.831 4.593 1.00 69.81 72 ARG A O 1
ATOM 640 N N . CYS A 1 73 ? -13.413 7.394 4.422 1.00 65.69 73 CYS A N 1
ATOM 641 C CA . CYS A 1 73 ? -12.580 6.674 3.461 1.00 65.69 73 CYS A CA 1
ATOM 642 C C . CYS A 1 73 ? -11.899 5.442 4.071 1.00 65.69 73 CYS A C 1
ATOM 644 O O . CYS A 1 73 ? -11.955 4.366 3.478 1.00 65.69 73 CYS A O 1
ATOM 646 N N . LEU A 1 74 ? -11.279 5.585 5.245 1.00 68.75 74 LEU A N 1
ATOM 647 C CA . LEU A 1 74 ? -10.525 4.512 5.906 1.00 68.75 74 LEU A CA 1
ATOM 648 C C . LEU A 1 74 ? -11.333 3.769 6.977 1.00 68.75 74 LEU A C 1
ATOM 650 O O . LEU A 1 74 ? -10.854 2.770 7.511 1.00 68.75 74 LEU A O 1
ATOM 654 N N . ARG A 1 75 ? -12.556 4.230 7.279 1.00 67.19 75 ARG A N 1
ATOM 655 C CA . ARG A 1 75 ? -13.464 3.694 8.318 1.00 67.19 75 ARG A CA 1
ATOM 656 C C . ARG A 1 75 ? -12.858 3.669 9.720 1.00 67.19 75 ARG A C 1
ATOM 658 O O . ARG A 1 75 ? -13.283 2.898 10.575 1.00 67.19 75 ARG A O 1
ATOM 665 N N . MET A 1 76 ? -11.870 4.524 9.956 1.00 71.00 76 MET A N 1
ATOM 666 C CA . MET A 1 76 ? -11.067 4.565 11.170 1.00 71.00 76 MET A CA 1
ATOM 667 C C . MET A 1 76 ? -10.667 6.010 11.466 1.00 71.00 76 MET A C 1
ATOM 669 O O . MET A 1 76 ? -10.483 6.798 10.542 1.00 71.00 76 MET A O 1
ATOM 673 N N . ASN A 1 77 ? -10.575 6.373 12.748 1.00 78.88 77 ASN A N 1
ATOM 674 C CA . ASN A 1 77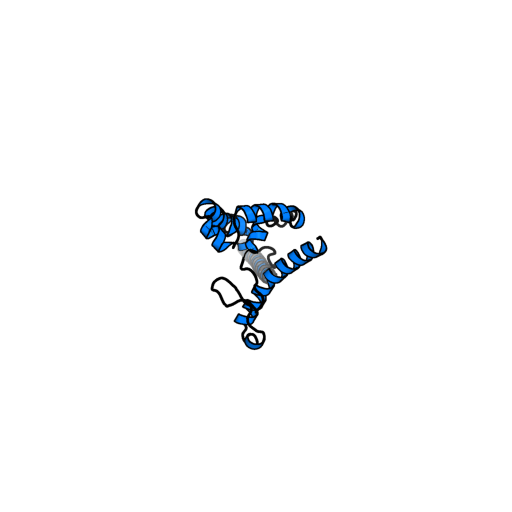 ? -10.046 7.686 13.121 1.00 78.88 77 ASN A CA 1
ATOM 675 C C . ASN A 1 77 ? -8.536 7.745 12.844 1.00 78.88 77 ASN A C 1
ATOM 677 O O . ASN A 1 77 ? -7.871 6.714 12.951 1.00 78.88 77 ASN A O 1
ATOM 681 N N . SER A 1 78 ? -7.995 8.929 12.560 1.00 81.62 78 SER A N 1
ATOM 682 C CA . SER A 1 78 ? -6.552 9.142 12.368 1.00 81.62 78 SER A CA 1
ATOM 683 C C . SER A 1 78 ? -5.739 8.659 13.573 1.00 81.62 78 SER A C 1
ATOM 685 O O . SER A 1 78 ? -4.785 7.903 13.424 1.00 81.62 78 SER A O 1
ATOM 687 N N . GLU A 1 79 ? -6.198 8.974 14.780 1.00 83.19 79 GLU A N 1
ATOM 688 C CA . GLU A 1 79 ? -5.561 8.553 16.034 1.00 83.19 79 GLU A CA 1
ATOM 689 C C . GLU A 1 79 ? -5.541 7.023 16.211 1.00 83.19 79 GLU A C 1
ATOM 691 O O . GLU A 1 79 ? -4.544 6.421 16.627 1.00 83.19 79 GLU A O 1
ATOM 696 N N . LEU A 1 80 ? -6.643 6.357 15.846 1.00 80.44 80 LEU A N 1
ATOM 697 C CA . LEU A 1 80 ? -6.744 4.901 15.937 1.00 80.44 80 LEU A CA 1
ATOM 698 C C . LEU A 1 80 ? -5.881 4.225 14.866 1.00 80.44 80 LEU A C 1
ATOM 700 O O . LEU A 1 80 ? -5.255 3.200 15.143 1.00 80.44 80 LEU A O 1
ATOM 704 N N . PHE A 1 81 ? -5.797 4.824 13.674 1.00 82.12 81 PHE A N 1
ATOM 705 C CA . PHE A 1 81 ? -4.884 4.393 12.623 1.00 82.12 81 PHE A CA 1
ATOM 706 C C . PHE A 1 81 ? -3.429 4.472 13.088 1.00 82.12 81 PHE A C 1
ATOM 708 O O . PHE A 1 81 ? -2.718 3.474 12.999 1.00 82.12 81 PHE A O 1
ATOM 715 N N . GLU A 1 82 ? -2.991 5.600 13.646 1.00 84.38 82 GLU A N 1
ATOM 716 C CA . GLU A 1 82 ? -1.622 5.762 14.148 1.00 84.38 82 GLU A CA 1
ATOM 717 C C . GLU A 1 82 ? -1.300 4.768 15.266 1.00 84.38 82 GLU A C 1
ATOM 719 O O . GLU A 1 82 ? -0.263 4.099 15.240 1.00 84.38 82 GLU A O 1
ATOM 724 N N . THR A 1 83 ? -2.232 4.579 16.203 1.00 83.81 83 THR A N 1
ATOM 725 C CA . THR A 1 83 ? -2.098 3.580 17.271 1.00 83.81 83 THR A CA 1
ATOM 726 C C . THR A 1 83 ? -1.941 2.167 16.702 1.00 83.81 83 THR A C 1
ATOM 728 O O . THR A 1 83 ? -1.091 1.392 17.155 1.00 83.81 83 THR A O 1
ATOM 731 N N . LEU A 1 84 ? -2.731 1.816 15.683 1.00 81.75 84 LEU A N 1
ATOM 732 C CA . LEU A 1 84 ? -2.642 0.528 15.000 1.00 81.75 84 LEU A CA 1
ATOM 733 C C . LEU A 1 84 ? -1.310 0.377 14.258 1.00 81.75 84 LEU A C 1
ATOM 735 O O . LEU A 1 84 ? -0.662 -0.664 14.374 1.00 81.75 84 LEU A O 1
ATOM 739 N N . VAL A 1 85 ? -0.878 1.409 13.529 1.00 85.06 85 VAL A N 1
ATOM 740 C CA . VAL A 1 85 ? 0.416 1.433 12.839 1.00 85.06 85 VAL A CA 1
ATOM 741 C C . VAL A 1 85 ? 1.530 1.181 13.843 1.00 85.06 85 VAL A C 1
ATOM 743 O O . VAL A 1 85 ? 2.344 0.293 13.605 1.00 85.06 85 VAL A O 1
ATOM 746 N N . ASN A 1 86 ? 1.537 1.857 14.988 1.00 86.88 86 ASN A N 1
ATOM 747 C CA . ASN A 1 86 ? 2.567 1.685 16.013 1.00 86.88 86 ASN A CA 1
ATOM 748 C C . ASN A 1 86 ? 2.609 0.253 16.567 1.00 86.88 86 ASN A C 1
ATOM 750 O O . ASN A 1 86 ? 3.684 -0.339 16.668 1.00 86.88 86 ASN A O 1
ATOM 754 N N . LYS A 1 87 ? 1.448 -0.355 16.841 1.00 85.44 87 LYS A N 1
ATOM 755 C CA . LYS A 1 87 ? 1.369 -1.739 17.344 1.00 85.44 87 LYS A CA 1
ATOM 756 C C . LYS A 1 87 ? 1.769 -2.785 16.302 1.00 85.44 87 LYS A C 1
ATOM 758 O O . LYS A 1 87 ? 2.383 -3.796 16.638 1.00 85.44 87 LYS A O 1
ATOM 763 N N . VAL A 1 88 ? 1.414 -2.566 15.038 1.00 82.50 88 VAL A N 1
ATOM 764 C CA . VAL A 1 88 ? 1.604 -3.554 13.965 1.00 82.50 88 VAL A CA 1
ATOM 765 C C . VAL A 1 88 ? 2.963 -3.399 13.278 1.00 82.50 88 VAL A C 1
ATOM 767 O O . VAL A 1 88 ? 3.507 -4.391 12.795 1.00 82.50 88 VAL A O 1
ATOM 770 N N . THR A 1 89 ? 3.553 -2.199 13.275 1.00 87.19 89 THR A N 1
ATOM 771 C CA . THR A 1 89 ? 4.888 -1.898 12.724 1.00 87.19 89 THR A CA 1
ATOM 772 C C . THR A 1 89 ? 5.935 -2.958 13.073 1.00 87.19 89 THR A C 1
ATOM 774 O O . THR A 1 89 ? 6.474 -3.544 12.129 1.00 87.19 89 THR A O 1
ATOM 777 N N . PRO A 1 90 ? 6.183 -3.320 14.348 1.00 88.81 90 PRO A N 1
ATOM 778 C CA . PRO A 1 90 ? 7.195 -4.330 14.673 1.00 88.81 90 PRO A CA 1
ATOM 779 C C . PRO A 1 90 ? 6.925 -5.707 14.040 1.00 88.81 90 PRO A C 1
ATOM 781 O O . PRO A 1 90 ? 7.856 -6.476 13.828 1.00 88.81 90 PRO A O 1
ATOM 784 N N . LEU A 1 91 ? 5.672 -6.018 13.691 1.00 82.88 91 LEU A N 1
ATOM 785 C CA . LEU A 1 91 ? 5.268 -7.300 13.106 1.00 82.88 91 LEU A CA 1
ATOM 786 C C . LEU A 1 91 ? 5.324 -7.313 11.572 1.00 82.88 91 LEU A C 1
ATOM 788 O O . LEU A 1 91 ? 5.458 -8.377 10.968 1.00 82.88 91 LEU A O 1
ATOM 792 N N . ILE A 1 92 ? 5.177 -6.154 10.918 1.00 81.44 92 ILE A N 1
ATOM 793 C CA . ILE A 1 92 ? 5.016 -6.075 9.453 1.00 81.44 92 ILE A CA 1
ATOM 794 C C . ILE A 1 92 ? 6.147 -5.353 8.724 1.00 81.44 92 ILE A C 1
ATOM 796 O O . ILE A 1 92 ? 6.139 -5.364 7.481 1.00 81.44 92 ILE A O 1
ATOM 800 N N . VAL A 1 93 ? 7.084 -4.733 9.449 1.00 86.31 93 VAL A N 1
ATOM 801 C CA . VAL A 1 93 ? 8.255 -4.060 8.874 1.00 86.31 93 VAL A CA 1
ATOM 802 C C . VAL A 1 93 ? 9.026 -5.025 7.981 1.00 86.31 93 VAL A C 1
ATOM 804 O O . VAL A 1 93 ? 9.308 -6.171 8.324 1.00 86.31 93 VAL A O 1
ATOM 807 N N . LYS A 1 94 ? 9.349 -4.543 6.782 1.00 86.06 94 LYS A N 1
ATOM 808 C CA . LYS A 1 94 ? 10.180 -5.252 5.812 1.00 86.06 94 LYS A CA 1
ATOM 809 C C . LYS A 1 94 ? 11.446 -4.448 5.584 1.00 86.06 94 LYS A C 1
ATOM 811 O O . LYS A 1 94 ? 11.384 -3.225 5.524 1.00 86.06 94 LYS A O 1
ATOM 816 N N . LYS A 1 95 ? 12.568 -5.147 5.423 1.00 84.31 95 LYS A N 1
ATOM 817 C CA . LYS A 1 95 ? 13.843 -4.530 5.056 1.00 84.31 95 LYS A CA 1
ATOM 818 C C . LYS A 1 95 ? 13.816 -4.100 3.590 1.00 84.31 95 LYS A C 1
ATOM 820 O O . LYS A 1 95 ? 13.260 -4.802 2.737 1.00 84.31 95 LYS A O 1
ATOM 825 N N . ASP A 1 96 ? 14.424 -2.953 3.321 1.00 88.31 96 ASP A N 1
ATOM 826 C CA . ASP A 1 96 ? 14.709 -2.515 1.962 1.00 88.31 96 ASP A CA 1
ATOM 827 C C . ASP A 1 96 ? 15.713 -3.466 1.307 1.00 88.31 96 ASP A C 1
ATOM 829 O O . ASP A 1 96 ? 16.571 -4.058 1.959 1.00 88.31 96 ASP A O 1
ATOM 833 N N . THR A 1 97 ? 15.584 -3.633 -0.003 1.00 85.88 97 THR A N 1
ATOM 834 C CA . THR A 1 97 ? 16.502 -4.440 -0.814 1.00 85.88 97 THR A CA 1
ATOM 835 C C . THR A 1 97 ? 17.073 -3.563 -1.917 1.00 85.88 97 THR A C 1
ATOM 837 O O . THR A 1 97 ? 16.399 -2.630 -2.353 1.00 85.88 97 THR A O 1
ATOM 840 N N . HIS A 1 98 ? 18.249 -3.901 -2.452 1.00 84.00 98 HIS A N 1
ATOM 841 C CA . HIS A 1 98 ? 18.823 -3.187 -3.605 1.00 84.00 98 HIS A CA 1
ATOM 842 C C . HIS A 1 98 ? 17.875 -3.121 -4.815 1.00 84.00 98 HIS A C 1
ATOM 844 O O . HIS A 1 98 ? 17.954 -2.202 -5.621 1.00 84.00 98 HIS A O 1
ATOM 850 N N . LEU A 1 99 ? 16.947 -4.075 -4.925 1.00 77.69 99 LEU A N 1
ATOM 851 C CA . LEU A 1 99 ? 15.980 -4.155 -6.019 1.00 77.69 99 LEU A CA 1
ATOM 852 C C . LEU A 1 99 ? 14.733 -3.288 -5.797 1.00 77.69 99 LEU A C 1
ATOM 854 O O . LEU A 1 99 ? 14.062 -2.922 -6.762 1.00 77.69 99 LEU A O 1
ATOM 858 N N . ARG A 1 100 ? 14.356 -3.016 -4.539 1.00 79.62 100 ARG A N 1
ATOM 859 C CA . ARG A 1 100 ? 13.162 -2.227 -4.207 1.00 79.62 100 ARG A CA 1
ATOM 860 C C . ARG A 1 100 ? 13.154 -1.740 -2.765 1.00 79.62 100 ARG A C 1
ATOM 862 O O . ARG A 1 100 ? 13.478 -2.496 -1.845 1.00 79.62 100 ARG A O 1
ATOM 869 N N . LYS A 1 101 ? 12.588 -0.547 -2.582 1.00 83.31 101 LYS A N 1
ATOM 870 C CA . LYS A 1 101 ? 12.144 -0.064 -1.273 1.00 83.31 101 LYS A CA 1
ATOM 871 C C . LYS A 1 101 ? 10.889 -0.809 -0.816 1.00 83.31 101 LYS A C 1
ATOM 873 O O . LYS A 1 101 ? 9.913 -0.954 -1.575 1.00 83.31 101 LYS A O 1
ATOM 878 N N . ALA A 1 102 ? 10.913 -1.291 0.417 1.00 85.62 102 ALA A N 1
ATOM 879 C CA . ALA A 1 102 ? 9.773 -1.840 1.119 1.00 85.62 102 ALA A CA 1
ATOM 880 C C . ALA A 1 102 ? 8.624 -0.821 1.141 1.00 85.62 102 ALA A C 1
ATOM 882 O O . ALA A 1 102 ? 8.814 0.392 1.091 1.00 85.62 102 ALA A O 1
ATOM 883 N N . ILE A 1 103 ? 7.398 -1.338 1.117 1.00 84.69 103 ILE A N 1
ATOM 884 C CA . ILE A 1 103 ? 6.202 -0.518 1.327 1.00 84.69 103 ILE A CA 1
ATOM 885 C C . ILE A 1 103 ? 6.148 -0.229 2.825 1.00 84.69 103 ILE A C 1
ATOM 887 O O . ILE A 1 103 ? 6.285 -1.180 3.607 1.00 84.69 103 ILE A O 1
ATOM 891 N N . SER A 1 104 ? 5.963 1.037 3.206 1.00 86.56 104 SER A N 1
ATOM 892 C CA . SER A 1 104 ? 5.913 1.417 4.617 1.00 86.56 104 SER A CA 1
ATOM 893 C C . SER A 1 104 ? 4.767 0.680 5.332 1.00 86.56 104 SER A C 1
ATOM 895 O O . SER A 1 104 ? 3.762 0.333 4.700 1.00 86.56 104 SER A O 1
ATOM 897 N N . PRO A 1 105 ? 4.900 0.386 6.637 1.00 84.31 105 PRO A N 1
ATOM 898 C CA . PRO A 1 105 ? 3.832 -0.227 7.426 1.00 84.31 105 PRO A CA 1
ATOM 899 C C . PRO A 1 105 ? 2.494 0.520 7.314 1.00 84.31 105 PRO A C 1
ATOM 901 O O . PRO A 1 105 ? 1.471 -0.123 7.086 1.00 84.31 105 PRO A O 1
ATOM 904 N N . ALA A 1 106 ? 2.523 1.855 7.365 1.00 83.44 106 ALA A N 1
ATOM 905 C CA . ALA A 1 106 ? 1.348 2.711 7.200 1.00 83.44 106 ALA A CA 1
ATOM 906 C C . ALA A 1 106 ? 0.709 2.574 5.806 1.00 83.44 106 ALA A C 1
ATOM 908 O O . ALA A 1 106 ? -0.464 2.229 5.704 1.00 83.44 106 ALA A O 1
ATOM 909 N N . GLU A 1 107 ? 1.491 2.697 4.723 1.00 81.44 107 GLU A N 1
ATOM 910 C CA . GLU A 1 107 ? 0.986 2.542 3.346 1.00 81.44 107 GLU A CA 1
ATOM 911 C C . GLU A 1 107 ? 0.417 1.129 3.105 1.00 81.44 107 GLU A C 1
ATOM 913 O O . GLU A 1 107 ? -0.517 0.928 2.321 1.00 81.44 107 GLU A O 1
ATOM 918 N N . ARG A 1 108 ? 0.969 0.113 3.784 1.00 79.75 108 ARG A N 1
ATOM 919 C CA . ARG A 1 108 ? 0.415 -1.244 3.749 1.00 79.75 108 ARG A CA 1
ATOM 920 C C . ARG A 1 108 ? -0.938 -1.309 4.436 1.00 79.75 108 ARG A C 1
ATOM 922 O O . ARG A 1 108 ? -1.825 -1.924 3.857 1.00 79.75 108 ARG A O 1
ATOM 929 N N . LEU A 1 109 ? -1.081 -0.730 5.626 1.00 77.00 109 LEU A N 1
ATOM 930 C CA . LEU A 1 109 ? -2.328 -0.747 6.393 1.00 77.00 109 LEU A CA 1
ATOM 931 C C . LEU A 1 109 ? -3.443 0.036 5.690 1.00 77.00 109 LEU A C 1
ATOM 933 O O . LEU A 1 109 ? -4.541 -0.497 5.555 1.00 77.00 109 LEU A O 1
ATOM 937 N N . ASP A 1 110 ? -3.138 1.192 5.105 1.00 72.88 110 ASP A N 1
ATOM 938 C CA . ASP A 1 110 ? -4.101 1.972 4.315 1.00 72.88 110 ASP A CA 1
ATOM 939 C C . ASP A 1 110 ? -4.669 1.197 3.131 1.00 72.88 110 ASP A C 1
ATOM 941 O O . ASP A 1 110 ? -5.866 1.229 2.848 1.00 72.88 110 ASP A O 1
ATOM 945 N N . ARG A 1 111 ? -3.826 0.413 2.454 1.00 65.94 111 ARG A N 1
ATOM 946 C CA . ARG A 1 111 ? -4.278 -0.458 1.363 1.00 65.94 111 ARG A CA 1
ATOM 947 C C . ARG A 1 111 ? -5.262 -1.539 1.841 1.00 65.94 111 ARG A C 1
ATOM 949 O O . ARG A 1 111 ? -6.007 -2.071 1.017 1.00 65.94 111 ARG A O 1
ATOM 956 N N . PHE A 1 112 ? -5.256 -1.887 3.127 1.00 59.84 112 PHE A N 1
ATOM 957 C CA . PHE A 1 112 ? -6.151 -2.884 3.718 1.00 59.84 112 PHE A CA 1
ATOM 958 C C . PHE A 1 112 ? -7.403 -2.289 4.370 1.00 59.84 112 PHE A C 1
ATOM 960 O O . PHE A 1 112 ? -8.311 -3.063 4.655 1.00 59.84 112 PHE A O 1
ATOM 967 N N . SER A 1 113 ? -7.505 -0.965 4.535 1.00 56.12 113 SER A N 1
ATOM 968 C CA . SER A 1 113 ? -8.646 -0.305 5.201 1.00 56.12 113 SER A CA 1
ATOM 969 C C . SER A 1 113 ? -9.926 -0.206 4.345 1.00 56.12 113 SER A C 1
ATOM 971 O O . SER A 1 113 ? -10.892 0.455 4.718 1.00 56.12 113 SER A O 1
ATOM 973 N N . PHE A 1 114 ? -9.965 -0.888 3.196 1.00 51.62 114 PHE A N 1
ATOM 974 C CA . PHE A 1 114 ? -11.165 -1.063 2.368 1.00 51.62 114 PHE A CA 1
ATOM 975 C C . PHE A 1 114 ? -12.110 -2.121 2.975 1.00 51.62 114 PHE A C 1
ATOM 977 O O . PHE A 1 114 ? -11.631 -3.065 3.601 1.00 51.62 114 PHE A O 1
ATOM 984 N N . PRO A 1 115 ? -13.438 -1.972 2.785 1.00 52.25 115 PRO A N 1
ATOM 985 C CA . PRO A 1 115 ? -14.466 -2.074 3.821 1.00 52.25 115 PRO A CA 1
ATOM 986 C C . PRO A 1 115 ? -14.432 -3.325 4.685 1.00 52.25 115 PRO A C 1
ATOM 988 O O . PRO A 1 115 ? -14.078 -4.417 4.243 1.00 52.25 115 PRO A O 1
ATOM 991 N N . ILE A 1 116 ? -14.878 -3.122 5.926 1.00 52.12 116 ILE A N 1
ATOM 992 C CA . ILE A 1 116 ? -15.123 -4.167 6.913 1.00 52.12 116 ILE A CA 1
ATOM 993 C C . ILE A 1 116 ? -15.939 -5.274 6.244 1.00 52.12 116 ILE A C 1
ATOM 995 O O . ILE A 1 116 ? -17.019 -5.050 5.700 1.00 52.12 116 ILE A O 1
ATOM 999 N N . TYR A 1 117 ? -15.364 -6.470 6.268 1.00 51.16 117 TYR A N 1
ATOM 1000 C CA . TYR A 1 117 ? -16.031 -7.697 5.881 1.00 51.16 117 TYR A CA 1
ATOM 1001 C C . TYR A 1 117 ? -17.122 -7.968 6.897 1.00 51.16 117 TYR A C 1
ATOM 1003 O O . TYR A 1 117 ? -16.825 -8.304 8.040 1.00 51.16 117 TYR A O 1
ATOM 1011 N N . CYS A 1 118 ? -18.363 -7.854 6.467 1.00 47.97 118 CYS A N 1
ATOM 1012 C CA . CYS A 1 118 ? -19.480 -8.442 7.174 1.00 47.97 118 CYS A CA 1
ATOM 1013 C C . CYS A 1 118 ? -19.762 -9.801 6.522 1.00 47.97 118 CYS A C 1
ATOM 1015 O O . CYS A 1 118 ? -19.854 -9.888 5.295 1.00 47.97 118 CYS A O 1
ATOM 1017 N N . ASP A 1 119 ? -19.833 -10.869 7.323 1.00 51.81 119 ASP A N 1
ATOM 1018 C CA . ASP A 1 119 ? -20.391 -12.146 6.861 1.00 51.81 119 ASP A CA 1
ATOM 1019 C C . ASP A 1 119 ? -21.870 -11.944 6.458 1.00 51.81 119 ASP A C 1
ATOM 1021 O O . ASP A 1 119 ? -22.471 -10.921 6.789 1.00 51.81 119 ASP A O 1
ATOM 1025 N N . GLU A 1 120 ? -22.446 -12.902 5.722 1.00 48.09 120 GLU A N 1
ATOM 1026 C CA . GLU A 1 120 ? -23.770 -12.853 5.056 1.00 48.09 120 GLU A CA 1
ATOM 1027 C C . GLU A 1 120 ? -24.983 -12.505 5.962 1.00 48.09 120 GLU A C 1
ATOM 1029 O O . GLU A 1 120 ? -26.108 -12.457 5.477 1.00 48.09 120 GLU A O 1
ATOM 1034 N N . GLY A 1 121 ? -24.782 -12.229 7.255 1.00 51.75 121 GLY A N 1
ATOM 1035 C CA . GLY A 1 121 ? -25.815 -11.848 8.223 1.00 51.75 121 GLY A CA 1
ATOM 1036 C C . GLY A 1 121 ? -26.069 -10.344 8.401 1.00 51.75 121 GLY A C 1
ATOM 1037 O O . GLY 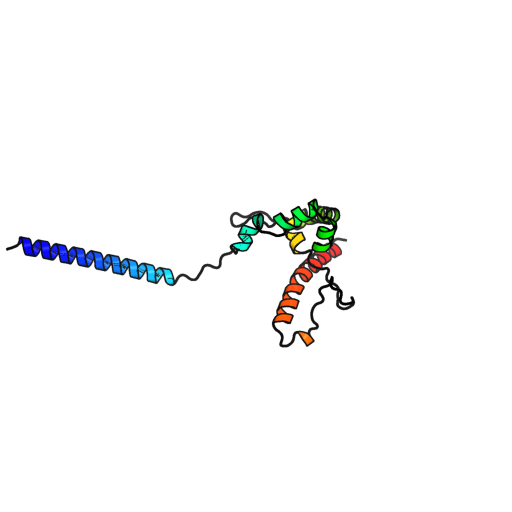A 1 121 ? -26.922 -9.989 9.208 1.00 51.75 121 GLY A O 1
ATOM 1038 N N . PHE A 1 122 ? -25.361 -9.449 7.700 1.00 54.28 122 PHE A N 1
ATOM 1039 C CA . PHE A 1 122 ? -25.608 -8.001 7.797 1.00 54.28 122 PHE A CA 1
ATOM 1040 C C . PHE A 1 122 ? -26.414 -7.474 6.599 1.00 54.28 122 PHE A C 1
ATOM 1042 O O . PHE A 1 122 ? -26.157 -7.887 5.465 1.00 54.28 122 PHE A O 1
ATOM 1049 N N . PRO A 1 123 ? -27.367 -6.545 6.814 1.00 53.44 123 PRO A N 1
ATOM 1050 C CA . PRO A 1 123 ? -28.157 -5.969 5.734 1.00 53.44 123 PRO A CA 1
ATOM 1051 C C . PRO A 1 123 ? -27.267 -5.228 4.731 1.00 53.44 123 PRO A C 1
ATOM 1053 O O . PRO A 1 123 ? -26.259 -4.613 5.090 1.00 53.44 123 PRO A O 1
ATOM 1056 N N . LEU A 1 124 ? -27.660 -5.283 3.457 1.00 50.31 124 LEU A N 1
ATOM 1057 C CA . LEU A 1 124 ? -26.966 -4.604 2.368 1.00 50.31 124 LEU A CA 1
ATOM 1058 C C . LEU A 1 124 ? -27.000 -3.087 2.625 1.00 50.31 124 LEU A C 1
ATOM 1060 O O . LEU A 1 124 ? -28.048 -2.455 2.529 1.00 50.31 124 LEU A O 1
ATOM 1064 N N . SER A 1 125 ? -25.853 -2.508 2.966 1.00 54.34 125 SER A N 1
ATOM 1065 C CA . SER A 1 125 ? -25.674 -1.065 3.133 1.00 54.34 125 SER A CA 1
ATOM 1066 C C . SER A 1 125 ? -24.699 -0.558 2.073 1.00 54.34 125 SER A C 1
ATOM 1068 O O . SER A 1 125 ? -23.805 -1.296 1.656 1.00 54.34 125 SER A O 1
ATOM 1070 N N . GLN A 1 126 ? -24.811 0.714 1.669 1.00 50.81 126 GLN A N 1
ATOM 1071 C CA . GLN A 1 126 ? -23.855 1.392 0.766 1.00 50.81 126 GLN A CA 1
ATOM 1072 C C . GLN A 1 126 ? -22.405 1.337 1.278 1.00 50.81 126 GLN A C 1
ATOM 1074 O O . GLN A 1 126 ? -21.445 1.630 0.567 1.00 50.81 126 GLN A O 1
ATOM 1079 N N . GLU A 1 127 ? -22.258 0.948 2.534 1.00 51.31 127 GLU A N 1
ATOM 1080 C CA . GLU A 1 127 ? -21.035 0.923 3.291 1.00 51.31 127 GLU A CA 1
ATOM 1081 C C . GLU A 1 127 ? -20.407 -0.478 3.421 1.00 51.31 127 GLU A C 1
ATOM 1083 O O . GLU A 1 127 ? -19.261 -0.601 3.849 1.00 51.31 127 GLU A O 1
ATOM 1088 N N . VAL A 1 128 ? -21.105 -1.547 3.040 1.00 57.91 128 VAL A N 1
ATOM 1089 C CA . VAL A 1 128 ? -20.654 -2.925 3.282 1.00 57.91 128 VAL A CA 1
ATOM 1090 C C . VAL A 1 128 ? -20.570 -3.695 1.966 1.00 57.91 128 VAL A C 1
ATOM 1092 O O . VAL A 1 128 ? -21.544 -3.810 1.228 1.00 57.91 128 VAL A O 1
ATOM 1095 N N . LEU A 1 129 ? -19.390 -4.248 1.668 1.00 62.41 129 LEU A N 1
ATOM 1096 C CA . LEU A 1 129 ? -19.163 -5.075 0.480 1.00 62.41 129 LEU A CA 1
ATOM 1097 C C . LEU A 1 129 ? -19.354 -6.556 0.832 1.00 62.41 129 LEU A C 1
ATOM 1099 O O . LEU A 1 129 ? -18.486 -7.176 1.447 1.00 62.41 129 LEU A O 1
ATOM 1103 N N . ILE A 1 130 ? -20.484 -7.118 0.405 1.00 69.00 130 ILE A N 1
ATOM 1104 C CA . ILE A 1 130 ? -20.847 -8.526 0.617 1.00 69.00 130 ILE A CA 1
ATOM 1105 C C . ILE A 1 130 ? -20.436 -9.339 -0.626 1.00 69.00 130 ILE A C 1
ATOM 1107 O O . ILE A 1 130 ? -20.648 -8.881 -1.755 1.00 69.00 130 ILE A O 1
ATOM 1111 N N . PRO A 1 131 ? -19.808 -10.522 -0.473 1.00 76.38 131 PRO A N 1
ATOM 1112 C CA . PRO A 1 131 ? -19.520 -11.392 -1.608 1.00 76.38 131 PRO A CA 1
ATOM 1113 C C . PRO A 1 131 ? -20.813 -11.870 -2.277 1.00 76.38 131 PRO A C 1
ATOM 1115 O O . PRO A 1 131 ? -21.810 -12.136 -1.616 1.00 76.38 131 PRO A O 1
ATOM 1118 N N . TYR A 1 132 ? -20.784 -12.051 -3.598 1.00 78.81 132 TYR A N 1
ATOM 1119 C CA . TYR A 1 132 ? -21.895 -12.699 -4.290 1.00 78.81 132 TYR A CA 1
ATOM 1120 C C . TYR A 1 132 ? -22.031 -14.162 -3.826 1.00 78.81 132 TYR A C 1
ATOM 1122 O O . TYR A 1 132 ? -21.009 -14.863 -3.787 1.00 78.81 132 TYR A O 1
ATOM 1130 N N . PRO A 1 133 ? -23.257 -14.650 -3.564 1.00 79.50 133 PRO A N 1
ATOM 1131 C CA . PRO A 1 133 ? -23.544 -16.063 -3.328 1.00 79.50 133 PRO A CA 1
ATOM 1132 C C . PRO A 1 133 ? -22.942 -16.951 -4.417 1.00 79.50 133 PRO A C 1
ATOM 1134 O O . PRO A 1 133 ? -22.918 -16.572 -5.593 1.00 79.50 133 PRO A O 1
ATOM 1137 N N . LYS A 1 134 ? -22.468 -18.148 -4.052 1.00 79.25 134 LYS A N 1
ATOM 1138 C CA . LYS A 1 134 ? -21.772 -19.053 -4.989 1.00 79.25 134 LYS A CA 1
ATOM 1139 C C . LYS A 1 134 ? -22.623 -19.403 -6.215 1.00 79.25 134 LYS A C 1
ATOM 1141 O O . LYS A 1 134 ? -22.077 -19.482 -7.316 1.00 79.25 134 LYS A O 1
ATOM 1146 N N . ASP A 1 135 ? -23.935 -19.513 -6.043 1.00 80.19 135 ASP A N 1
ATOM 1147 C CA . ASP A 1 135 ? -24.875 -19.814 -7.128 1.00 80.19 135 ASP A CA 1
ATOM 1148 C C . ASP A 1 135 ? -24.942 -18.679 -8.158 1.00 80.19 135 ASP A C 1
ATOM 1150 O O . ASP A 1 135 ? -24.948 -18.919 -9.363 1.00 80.19 135 ASP A O 1
ATOM 1154 N N . LEU A 1 136 ? -24.851 -17.427 -7.696 1.00 77.38 136 LEU A N 1
ATOM 1155 C CA . LEU A 1 136 ? -24.859 -16.224 -8.534 1.00 77.38 136 LEU A CA 1
ATOM 1156 C C . LEU A 1 136 ? -23.528 -15.955 -9.254 1.00 77.38 136 LEU A C 1
ATOM 1158 O O . LEU A 1 136 ? -23.474 -15.068 -10.114 1.00 77.38 136 LEU A O 1
ATOM 1162 N N . VAL A 1 137 ? -22.463 -16.684 -8.901 1.00 79.38 137 VAL A N 1
ATOM 1163 C CA . VAL A 1 137 ? -21.116 -16.583 -9.494 1.00 79.38 137 VAL A CA 1
ATOM 1164 C C . VAL A 1 137 ? -20.932 -17.570 -10.654 1.00 79.38 137 VAL A C 1
ATOM 1166 O O . VAL A 1 137 ? -20.058 -17.371 -11.505 1.00 79.38 137 VAL A O 1
ATOM 1169 N N . ARG A 1 138 ? -21.747 -18.629 -10.730 1.00 75.50 138 ARG A N 1
ATOM 1170 C CA . ARG A 1 138 ? -21.634 -19.670 -11.761 1.00 75.50 138 ARG A CA 1
ATOM 1171 C C . ARG A 1 138 ? -21.963 -19.065 -13.137 1.00 75.50 138 ARG A C 1
ATOM 1173 O O . ARG A 1 138 ? -23.071 -18.610 -13.376 1.00 75.50 138 ARG A O 1
ATOM 1180 N N . GLY A 1 139 ? -20.968 -18.995 -14.026 1.00 79.44 139 GLY A N 1
ATOM 1181 C CA . GLY A 1 139 ? -21.108 -18.447 -15.388 1.00 79.44 139 GLY A CA 1
ATOM 1182 C C . GLY A 1 139 ? -20.817 -16.947 -15.556 1.00 79.44 139 GLY A C 1
ATOM 1183 O O . GLY A 1 139 ? -20.698 -16.486 -16.687 1.00 79.44 139 GLY A O 1
ATOM 1184 N N . ARG A 1 140 ? -20.623 -16.181 -14.471 1.00 81.88 140 ARG A N 1
ATOM 1185 C CA . ARG A 1 140 ? -20.356 -14.727 -14.520 1.00 81.88 140 ARG A CA 1
ATOM 1186 C C . ARG A 1 140 ? -18.933 -14.375 -14.087 1.00 81.88 140 ARG A C 1
ATOM 1188 O O . ARG A 1 140 ? -18.569 -14.449 -12.910 1.00 81.88 140 ARG A O 1
ATOM 1195 N N . VAL A 1 141 ? -18.100 -14.005 -15.062 1.00 83.44 141 VAL A N 1
ATOM 1196 C CA . VAL A 1 141 ? -16.664 -13.731 -14.865 1.00 83.44 141 VAL A CA 1
ATOM 1197 C C . VAL A 1 141 ? -16.432 -12.493 -13.994 1.00 83.44 141 VAL A C 1
ATOM 1199 O O . VAL A 1 141 ? -15.559 -12.512 -13.129 1.00 83.44 141 VAL A O 1
ATOM 1202 N N . ASP A 1 142 ? -17.237 -11.454 -14.170 1.00 77.19 142 ASP A N 1
ATOM 1203 C CA . ASP A 1 142 ? -17.264 -10.218 -13.383 1.00 77.19 142 ASP A CA 1
ATOM 1204 C C . ASP A 1 142 ? -17.476 -10.489 -11.886 1.00 77.19 142 ASP A C 1
ATOM 1206 O O . ASP A 1 142 ? -16.659 -10.077 -11.057 1.00 77.19 142 ASP A O 1
ATOM 1210 N N . ARG A 1 143 ? -18.499 -11.277 -11.535 1.00 78.88 143 ARG A N 1
ATOM 1211 C CA . ARG A 1 143 ? -18.812 -11.646 -10.142 1.00 78.88 143 ARG A CA 1
ATOM 1212 C C . ARG A 1 143 ? -17.732 -12.526 -9.525 1.00 78.88 143 ARG A C 1
ATOM 1214 O O . ARG A 1 143 ? -17.379 -12.356 -8.358 1.00 78.88 143 ARG A O 1
ATOM 1221 N N . ARG A 1 144 ? -17.139 -13.421 -10.320 1.00 79.75 144 ARG A N 1
ATOM 1222 C CA . ARG A 1 144 ? -15.999 -14.245 -9.892 1.00 79.75 144 ARG A CA 1
ATOM 1223 C C . ARG A 1 144 ? -14.758 -13.396 -9.614 1.00 79.75 144 ARG A C 1
ATOM 1225 O O . ARG A 1 144 ? -14.089 -13.611 -8.604 1.00 79.75 144 ARG A O 1
ATOM 1232 N N . ILE A 1 145 ? -14.453 -12.428 -10.479 1.00 78.31 145 ILE A N 1
ATOM 1233 C CA . ILE A 1 145 ? -13.335 -11.492 -10.295 1.00 78.31 145 ILE A CA 1
ATOM 1234 C C . ILE A 1 145 ? -13.577 -10.616 -9.067 1.00 78.31 145 ILE A C 1
ATOM 1236 O O . ILE A 1 145 ? -12.654 -10.427 -8.273 1.00 78.31 145 ILE A O 1
ATOM 1240 N N . PHE A 1 146 ? -14.798 -10.119 -8.886 1.00 79.19 146 PHE A N 1
ATOM 1241 C CA . PHE A 1 146 ? -15.187 -9.346 -7.714 1.00 79.19 146 PHE A CA 1
ATOM 1242 C C . PHE A 1 146 ? -15.000 -10.155 -6.423 1.00 79.19 146 PHE A C 1
ATOM 1244 O O . PHE A 1 146 ? -14.219 -9.737 -5.571 1.00 79.19 146 PHE A O 1
ATOM 1251 N N . ASN A 1 147 ? -15.583 -11.356 -6.317 1.00 82.00 147 ASN A N 1
ATOM 1252 C CA . ASN A 1 147 ? -15.417 -12.225 -5.144 1.00 82.00 147 ASN A CA 1
ATOM 1253 C C . ASN A 1 147 ? -13.950 -12.596 -4.900 1.00 82.00 147 ASN A C 1
ATOM 1255 O O . ASN A 1 147 ? -13.498 -12.651 -3.757 1.00 82.00 147 ASN A O 1
ATOM 1259 N N . TYR A 1 148 ? -13.168 -12.818 -5.959 1.00 79.19 148 TYR A N 1
ATOM 1260 C CA . TYR A 1 148 ? -11.737 -13.077 -5.834 1.00 79.19 148 TYR A CA 1
ATOM 1261 C C . TYR A 1 148 ? -10.979 -11.866 -5.277 1.00 79.19 148 TYR A C 1
ATOM 1263 O O . TYR A 1 148 ? -10.158 -12.029 -4.370 1.00 79.19 148 TYR A O 1
ATOM 1271 N N . ARG A 1 149 ? -11.257 -10.656 -5.777 1.00 75.88 149 ARG A N 1
ATOM 1272 C CA . ARG A 1 149 ? -10.665 -9.406 -5.274 1.00 75.88 149 ARG A 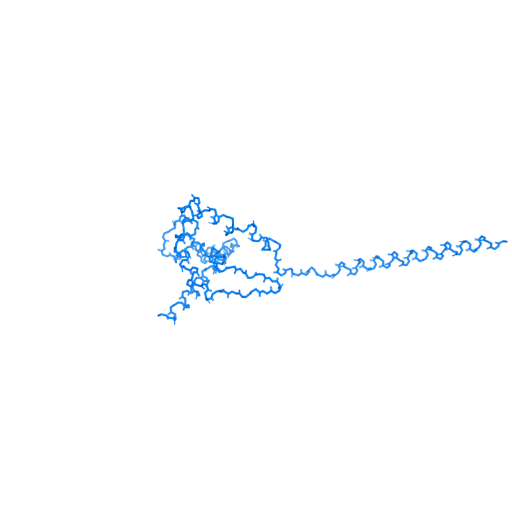CA 1
ATOM 1273 C C . ARG A 1 149 ? -11.069 -9.157 -3.825 1.00 75.88 149 ARG A C 1
ATOM 1275 O O . ARG A 1 149 ? -10.191 -8.892 -3.012 1.00 75.88 149 ARG A O 1
ATOM 1282 N N . LEU A 1 150 ? -12.343 -9.359 -3.501 1.00 73.44 150 LEU A N 1
ATOM 1283 C CA . LEU A 1 150 ? -12.887 -9.262 -2.151 1.00 73.44 150 LEU A CA 1
ATOM 1284 C C . LEU A 1 150 ? -12.294 -10.339 -1.219 1.00 73.44 150 LEU A C 1
ATOM 1286 O O . LEU A 1 150 ? -12.048 -10.106 -0.050 1.00 73.44 150 LEU A O 1
ATOM 1290 N N . SER A 1 151 ? -11.911 -11.516 -1.715 1.00 74.88 151 SER A N 1
ATOM 1291 C CA . SER A 1 151 ? -11.263 -12.531 -0.866 1.00 74.88 151 SER A CA 1
ATOM 1292 C C . SER A 1 151 ? -9.842 -12.167 -0.402 1.00 74.88 151 SER A C 1
ATOM 1294 O O . SER A 1 151 ? -9.324 -12.801 0.523 1.00 74.88 151 SER A O 1
ATOM 1296 N N . ARG A 1 152 ? -9.164 -11.216 -1.068 1.00 68.31 152 ARG A N 1
ATOM 1297 C CA . ARG A 1 152 ? -7.752 -10.893 -0.798 1.00 68.31 152 ARG A CA 1
ATOM 1298 C C . ARG A 1 152 ? -7.581 -10.100 0.501 1.00 68.31 152 ARG A C 1
ATOM 1300 O O . ARG A 1 152 ? -6.845 -10.595 1.356 1.00 68.31 152 ARG A O 1
ATOM 1307 N N . PRO A 1 153 ? -8.253 -8.950 0.709 1.00 62.34 153 PRO A N 1
ATOM 1308 C CA . PRO A 1 153 ? -8.164 -8.264 1.990 1.00 62.34 153 PRO A CA 1
ATOM 1309 C C . PRO A 1 153 ? -8.763 -9.109 3.127 1.00 62.34 153 PRO A C 1
ATOM 1311 O O . PRO A 1 153 ? -8.170 -9.133 4.199 1.00 62.34 153 PRO A O 1
ATOM 1314 N N . ARG A 1 154 ? -9.813 -9.920 2.876 1.00 67.56 154 ARG A N 1
ATOM 1315 C CA . ARG A 1 154 ? -10.374 -10.868 3.869 1.00 67.56 154 ARG A CA 1
ATOM 1316 C C . ARG A 1 154 ? -9.337 -11.828 4.431 1.00 67.56 154 ARG A C 1
ATOM 1318 O O . ARG A 1 154 ? -9.321 -12.119 5.618 1.00 67.56 154 ARG A O 1
ATOM 1325 N N . ARG A 1 155 ? -8.497 -12.390 3.559 1.00 68.56 155 ARG A N 1
ATOM 1326 C CA . ARG A 1 155 ? -7.441 -13.318 3.980 1.00 68.56 155 ARG A CA 1
ATOM 1327 C C . ARG A 1 155 ? -6.385 -12.606 4.812 1.00 68.56 155 ARG A C 1
ATOM 1329 O O . ARG A 1 155 ? -5.917 -13.170 5.790 1.00 68.56 155 ARG A O 1
ATOM 1336 N N . CYS A 1 156 ? -6.039 -11.371 4.458 1.00 66.06 156 CYS A N 1
ATOM 1337 C CA . CYS A 1 156 ? -5.105 -10.573 5.244 1.00 66.06 156 CYS A CA 1
ATOM 1338 C C . CYS A 1 156 ? -5.662 -10.242 6.634 1.00 66.06 156 CYS A C 1
ATOM 1340 O O . CYS A 1 156 ? -4.945 -10.450 7.609 1.00 66.06 156 CYS A O 1
ATOM 1342 N N . SER A 1 157 ? -6.924 -9.807 6.741 1.00 64.81 157 SER A N 1
ATOM 1343 C CA . SER A 1 157 ? -7.545 -9.536 8.042 1.00 64.81 157 SER A CA 1
ATOM 1344 C C . SER A 1 157 ? -7.729 -10.812 8.864 1.00 64.81 157 SER A C 1
ATOM 1346 O O . SER A 1 157 ? -7.299 -10.839 10.009 1.00 64.81 157 SER A O 1
ATOM 1348 N N . LYS A 1 158 ? -8.250 -11.908 8.288 1.00 63.88 158 LYS A N 1
ATOM 1349 C CA . LYS A 1 158 ? -8.381 -13.201 8.993 1.00 63.88 158 LYS A CA 1
ATOM 1350 C C . LYS A 1 158 ? -7.040 -13.747 9.480 1.00 63.88 158 LYS A C 1
ATOM 1352 O O . LYS A 1 158 ? -6.967 -14.232 10.600 1.00 63.88 158 LYS A O 1
ATOM 1357 N N . ASN A 1 159 ? -5.978 -13.634 8.681 1.00 68.25 159 ASN A N 1
ATOM 1358 C CA . ASN A 1 159 ? -4.643 -14.049 9.113 1.00 68.25 159 ASN A CA 1
ATOM 1359 C C . ASN A 1 159 ? -4.119 -13.162 10.250 1.00 68.25 159 ASN A C 1
ATOM 1361 O O . ASN A 1 159 ? -3.531 -13.681 11.191 1.00 68.25 159 ASN A O 1
ATOM 1365 N N . ALA A 1 160 ? -4.343 -11.845 10.189 1.00 64.00 160 ALA A N 1
ATOM 1366 C CA . ALA A 1 160 ? -3.969 -10.935 11.270 1.00 64.00 160 ALA A CA 1
ATOM 1367 C C . ALA A 1 160 ? -4.734 -11.255 12.567 1.00 64.00 160 ALA A C 1
ATOM 1369 O O . ALA A 1 160 ? -4.112 -11.376 13.618 1.00 64.00 160 ALA A O 1
ATOM 1370 N N . PHE A 1 161 ? -6.052 -11.469 12.491 1.00 62.88 161 PHE A N 1
ATOM 1371 C CA . PHE A 1 161 ? -6.864 -11.888 13.636 1.00 62.88 161 PHE A CA 1
ATOM 1372 C C . PHE A 1 161 ? -6.458 -13.259 14.173 1.00 62.88 161 PHE A C 1
ATOM 1374 O O . PHE A 1 161 ? -6.371 -13.411 15.380 1.00 62.88 161 PHE A O 1
ATOM 1381 N N . GLY A 1 162 ? -6.134 -14.228 13.313 1.00 70.19 162 GLY A N 1
ATOM 1382 C CA . GLY A 1 162 ? -5.635 -15.535 13.748 1.00 70.19 162 GLY A CA 1
ATOM 1383 C C . GLY A 1 162 ? -4.301 -15.445 14.494 1.00 70.19 162 GLY A C 1
ATOM 1384 O O . GLY A 1 162 ? -4.106 -16.125 15.493 1.00 70.19 162 GLY A O 1
ATOM 1385 N N . VAL A 1 163 ? -3.398 -14.557 14.062 1.00 70.75 163 VAL A N 1
ATOM 1386 C CA . VAL A 1 163 ? -2.150 -14.279 14.795 1.00 70.75 163 VAL A CA 1
ATOM 1387 C C . VAL A 1 163 ? -2.431 -13.608 16.139 1.00 70.75 163 VAL A C 1
ATOM 1389 O O . VAL A 1 163 ? -1.755 -13.921 17.112 1.00 70.75 163 VAL A O 1
ATOM 1392 N N . MET A 1 164 ? -3.410 -12.701 16.211 1.00 56.50 164 MET A N 1
ATOM 1393 C CA . MET A 1 164 ? -3.794 -12.057 17.471 1.00 56.50 164 MET A CA 1
ATOM 1394 C C . MET A 1 164 ? -4.474 -13.039 18.436 1.00 56.50 164 MET A C 1
ATOM 1396 O O . MET A 1 164 ? -4.093 -13.074 19.597 1.00 56.50 164 MET A O 1
ATOM 1400 N N . ALA A 1 165 ? -5.396 -13.878 17.958 1.00 65.25 165 ALA A N 1
ATOM 1401 C CA . ALA A 1 165 ? -6.127 -14.861 18.763 1.00 65.25 165 ALA A CA 1
ATOM 1402 C C . ALA A 1 165 ? -5.258 -16.027 19.263 1.00 65.25 165 ALA A C 1
ATOM 1404 O O . ALA A 1 165 ? -5.577 -16.638 20.266 1.00 65.25 165 ALA A O 1
ATOM 1405 N N . ASN A 1 166 ? -4.154 -16.348 18.583 1.00 71.69 166 ASN A N 1
ATOM 1406 C CA . ASN A 1 166 ? -3.195 -17.339 19.087 1.00 71.69 166 ASN A CA 1
ATOM 1407 C C . ASN A 1 166 ? -2.219 -16.760 20.121 1.00 71.69 166 ASN A C 1
ATOM 1409 O O . ASN A 1 166 ? -1.427 -17.502 20.697 1.00 71.69 166 ASN A O 1
ATOM 1413 N N . ARG A 1 167 ? -2.198 -15.434 20.290 1.00 61.59 167 ARG A N 1
ATOM 1414 C CA . ARG A 1 167 ? -1.241 -14.730 21.150 1.00 61.59 167 ARG A CA 1
ATOM 1415 C C . ARG A 1 167 ? -1.878 -14.202 22.439 1.00 61.59 167 ARG A C 1
ATOM 1417 O O . ARG A 1 167 ? -1.124 -13.835 23.337 1.00 61.59 167 ARG A O 1
ATOM 1424 N N . PHE A 1 168 ? -3.209 -14.163 22.505 1.00 47.38 168 PHE A N 1
ATOM 1425 C CA . PHE A 1 168 ? -4.016 -13.736 23.648 1.00 47.38 168 PHE A CA 1
ATOM 1426 C C . PHE A 1 168 ? -5.062 -14.792 23.973 1.00 47.38 168 PHE A C 1
ATOM 1428 O O . PHE A 1 168 ? -5.738 -15.229 23.016 1.00 47.38 168 PHE A O 1
#

Radius of gyration: 30.14 Å; chains: 1; bounding box: 74×39×92 Å

Secondary structure (DSSP, 8-state):
--HHHHHHHHHHHHHHHHHHHHHHHHHHHHHHHTS-----SS-HHHHTHHHH-TIIIIIHHHHHH-HHHHHHHHSS-HHHHHHHHHHHHHHH----BTTBPPPPHHHHHHHH-SPP---TTS---TT--PPPPHHHHTT-HHHHHHHHHHHHHHHHHHHHHHHHHTT-

Foldseek 3Di:
DCPVVVVVVVVVVVVVVVVVVVVVVVVVVVVVVPDPDDPDPADPVNVCCCVPNCVNPVLVCCLPPPQPVNCLLLVDGPVVLVVVLVVCQVVPDDDADPSGDDDRSSNVSSVLSQADADEPPDDDDPRYDYQDDPVVPVPPPVSVVSNVVVVVSVVVVVVVVVVVVVVD

Organism: NCBI:txid407009